Protein AF-A0A949RPP3-F1 (afdb_monomer_lite)

pLDDT: mean 82.87, std 13.13, range [39.03, 94.81]

Secondary structure (DSSP, 8-state):
-----EEEEETTEEEEEESSHHHHHHTTGGG-SHHHHHHHHHHHHHHHHHTT-EEEEEETTEEEEEESSSS-B-HHHHHHHHTT-

Foldseek 3Di:
DPFDWDWDDDDQEIETEHQDLVVVLVVQVVQPALVSSLVVQVVQQVVSLVVSHKYFYHYPNHTAWIGNPPDTDGPSSVVSVVVRD

Structure (mmCIF, N/CA/C/O backbone):
data_AF-A0A949RPP3-F1
#
_entry.id   AF-A0A949RPP3-F1
#
loop_
_atom_site.group_PDB
_atom_site.id
_atom_site.type_symbol
_atom_site.label_atom_id
_atom_site.label_alt_id
_atom_site.label_comp_id
_atom_site.label_asym_id
_atom_site.label_entity_id
_atom_site.label_seq_id
_atom_site.pdbx_PDB_ins_code
_atom_site.Cartn_x
_atom_site.Cartn_y
_atom_site.Cartn_z
_atom_site.occupancy
_atom_site.B_iso_or_equiv
_atom_site.auth_seq_id
_atom_site.auth_comp_id
_atom_site.auth_asym_id
_atom_site.auth_atom_id
_atom_site.pdbx_PDB_model_num
ATOM 1 N N . MET A 1 1 ? -6.486 12.584 21.125 1.00 44.88 1 MET A N 1
ATOM 2 C CA . MET A 1 1 ? -6.796 11.208 20.685 1.00 44.88 1 MET A CA 1
ATOM 3 C C . MET A 1 1 ? -5.618 10.783 19.831 1.00 44.88 1 MET A C 1
ATOM 5 O O . MET A 1 1 ? -5.297 11.514 18.908 1.00 44.88 1 MET A O 1
ATOM 9 N N . THR A 1 2 ? -4.878 9.744 20.206 1.00 47.00 2 THR A N 1
ATOM 10 C CA . THR A 1 2 ? -3.743 9.254 19.411 1.00 47.00 2 THR A CA 1
ATOM 11 C C . THR A 1 2 ? -4.296 8.543 18.185 1.00 47.00 2 THR A C 1
ATOM 13 O O . THR A 1 2 ? -4.821 7.437 18.294 1.00 47.00 2 THR A O 1
ATOM 16 N N . GLU A 1 3 ? -4.253 9.210 17.036 1.00 67.94 3 GLU A N 1
ATOM 17 C CA . GLU A 1 3 ? -4.587 8.594 15.757 1.00 67.94 3 GLU A CA 1
ATOM 18 C C . GLU A 1 3 ? -3.487 7.562 15.459 1.00 67.94 3 GLU A C 1
ATOM 20 O O . GLU A 1 3 ? -2.310 7.904 15.388 1.00 67.94 3 GLU A O 1
ATOM 25 N N . THR A 1 4 ? -3.846 6.279 15.434 1.00 84.94 4 THR A N 1
ATOM 26 C CA . THR A 1 4 ? -2.897 5.159 15.336 1.00 84.94 4 THR A CA 1
ATOM 27 C C . THR A 1 4 ? -3.070 4.451 14.003 1.00 84.94 4 THR A C 1
ATOM 29 O O . THR A 1 4 ? -4.180 4.370 13.481 1.00 84.94 4 THR A O 1
ATOM 32 N N . VAL A 1 5 ? -1.969 3.938 13.447 1.00 90.06 5 VAL A N 1
ATOM 33 C CA . VAL A 1 5 ? -2.025 3.061 12.273 1.00 90.06 5 VAL A CA 1
ATOM 34 C C . VAL A 1 5 ? -2.748 1.778 12.667 1.00 90.06 5 VAL A C 1
ATOM 36 O O . VAL A 1 5 ? -2.374 1.135 13.650 1.00 90.06 5 VAL A O 1
ATOM 39 N N . THR A 1 6 ? -3.765 1.397 11.899 1.00 93.88 6 THR A N 1
ATOM 40 C CA . THR A 1 6 ? -4.489 0.141 12.116 1.00 93.88 6 THR A CA 1
ATOM 41 C C . THR A 1 6 ? -4.170 -0.849 11.008 1.00 93.88 6 THR A C 1
ATOM 43 O O . THR A 1 6 ? -4.015 -0.477 9.846 1.00 93.88 6 THR A O 1
ATOM 46 N N . VAL A 1 7 ? -4.040 -2.119 11.385 1.00 94.38 7 VAL A N 1
ATOM 47 C CA . VAL A 1 7 ? -3.823 -3.226 10.454 1.00 94.38 7 VAL A CA 1
ATOM 48 C C . VAL A 1 7 ? -4.929 -4.237 10.686 1.00 94.38 7 VAL A C 1
ATOM 50 O O . VAL A 1 7 ? -5.119 -4.702 11.811 1.00 94.38 7 VAL A O 1
ATOM 53 N N . SER A 1 8 ? -5.650 -4.580 9.630 1.00 93.94 8 SER A N 1
ATOM 54 C CA . SER A 1 8 ? -6.655 -5.635 9.651 1.00 93.94 8 SER A CA 1
ATOM 55 C C . SER A 1 8 ? -6.464 -6.577 8.470 1.00 93.94 8 SER A C 1
ATOM 57 O O . SER A 1 8 ? -5.865 -6.226 7.453 1.00 93.94 8 SER A O 1
ATOM 59 N N . GLY A 1 9 ? -6.936 -7.809 8.629 1.00 92.44 9 GLY A N 1
ATOM 60 C CA . GLY A 1 9 ? -6.900 -8.819 7.583 1.00 92.44 9 GLY A CA 1
ATOM 61 C C . GLY A 1 9 ? -8.205 -9.598 7.561 1.00 92.44 9 GLY A C 1
ATOM 62 O O . GLY A 1 9 ? -8.649 -10.073 8.604 1.00 92.44 9 GLY A O 1
ATOM 63 N N . GLU A 1 10 ? -8.802 -9.734 6.381 1.00 88.88 10 GLU A N 1
ATOM 64 C CA . GLU A 1 10 ? -9.993 -10.549 6.154 1.00 88.88 10 GLU A CA 1
ATOM 65 C C . GLU A 1 10 ? -9.815 -11.379 4.879 1.00 88.88 10 GLU A C 1
ATOM 67 O O . GLU A 1 10 ? -9.675 -10.859 3.770 1.00 88.88 10 GLU A O 1
ATOM 72 N N . GLY A 1 11 ? -9.776 -12.704 5.038 1.00 90.88 11 GLY A N 1
ATOM 73 C CA . GLY A 1 11 ? -9.533 -13.632 3.937 1.00 90.88 11 GLY A CA 1
ATOM 74 C C . GLY A 1 11 ? -8.212 -13.346 3.218 1.00 90.88 11 GLY A C 1
ATOM 75 O O . GLY A 1 11 ? -7.135 -13.581 3.760 1.00 90.88 11 GLY A O 1
ATOM 76 N N . LYS A 1 12 ? -8.311 -12.864 1.977 1.00 92.56 12 LYS A N 1
ATOM 77 C CA . LYS A 1 12 ? -7.173 -12.549 1.098 1.00 92.56 12 LYS A CA 1
ATOM 78 C C . LYS A 1 12 ? -6.779 -11.069 1.119 1.00 92.56 12 LYS A C 1
ATOM 80 O O . LYS A 1 12 ? -5.859 -10.681 0.406 1.00 92.56 12 LYS A O 1
ATOM 85 N N . GLN A 1 13 ? -7.480 -10.243 1.890 1.00 93.50 13 GLN A N 1
ATOM 86 C CA . GLN A 1 13 ? -7.290 -8.800 1.915 1.00 93.50 13 GLN A CA 1
ATOM 87 C C . GLN A 1 13 ? -6.608 -8.373 3.210 1.00 93.50 13 GLN A C 1
ATOM 89 O O . GLN A 1 13 ? -7.062 -8.697 4.304 1.00 93.50 13 GLN A O 1
ATOM 94 N N . ILE A 1 14 ? -5.527 -7.617 3.069 1.00 94.38 14 ILE A N 1
ATOM 95 C CA . ILE A 1 14 ? -4.822 -6.927 4.142 1.00 94.38 14 ILE A CA 1
ATOM 96 C C . ILE A 1 14 ? -5.132 -5.443 3.976 1.00 94.38 14 ILE A C 1
ATOM 98 O O . ILE A 1 14 ? -4.945 -4.894 2.892 1.00 94.38 14 ILE A O 1
ATOM 102 N N . VAL A 1 15 ? -5.590 -4.784 5.034 1.00 94.75 15 VAL A N 1
ATOM 103 C CA . VAL A 1 15 ? -5.849 -3.343 5.045 1.00 94.75 15 VAL A CA 1
ATOM 104 C C . VAL A 1 15 ? -4.924 -2.689 6.057 1.00 94.75 15 VAL A C 1
ATOM 106 O O . VAL A 1 15 ? -4.882 -3.091 7.220 1.00 94.75 15 VAL A O 1
ATOM 109 N N . ILE A 1 16 ? -4.195 -1.667 5.618 1.00 94.62 16 ILE A N 1
ATOM 110 C CA . ILE A 1 16 ? -3.417 -0.798 6.501 1.00 94.62 16 ILE A CA 1
ATOM 111 C C . ILE A 1 16 ? -4.003 0.604 6.404 1.00 94.62 16 ILE A C 1
ATOM 113 O O . ILE A 1 16 ? -3.909 1.239 5.353 1.00 94.62 16 ILE A O 1
ATOM 117 N N . ASP A 1 17 ? -4.611 1.085 7.485 1.00 94.81 17 ASP A N 1
ATOM 118 C CA . ASP A 1 17 ? -5.203 2.420 7.548 1.00 94.81 17 ASP A CA 1
ATOM 119 C C . ASP A 1 17 ? -4.316 3.367 8.350 1.00 94.81 17 ASP A C 1
ATOM 121 O O . ASP A 1 17 ? -3.999 3.121 9.518 1.00 94.81 17 ASP A O 1
ATOM 125 N N . PHE A 1 18 ? -3.908 4.447 7.695 1.00 93.69 18 PHE A N 1
ATOM 126 C CA . PHE A 1 18 ? -3.038 5.471 8.242 1.00 93.69 18 PHE A CA 1
ATOM 127 C C . PHE A 1 18 ? -3.845 6.680 8.714 1.00 93.69 18 PHE A C 1
ATOM 129 O O . PHE A 1 18 ? -4.816 7.083 8.071 1.00 93.69 18 PHE A O 1
ATOM 136 N N . PRO A 1 19 ? -3.399 7.360 9.777 1.00 92.56 19 PRO A N 1
ATOM 137 C CA . PRO A 1 19 ? -4.045 8.586 10.234 1.00 92.56 19 PRO A CA 1
ATOM 138 C C . PRO A 1 19 ? -3.784 9.773 9.291 1.00 92.56 19 PRO A C 1
ATOM 140 O O . PRO A 1 19 ? -4.552 10.733 9.269 1.00 92.56 19 PRO A O 1
ATOM 143 N N . SER A 1 20 ? -2.727 9.714 8.469 1.00 90.62 20 SER A N 1
ATOM 144 C CA . SER A 1 20 ? -2.395 10.756 7.495 1.00 90.62 20 SER A CA 1
ATOM 145 C C . SER A 1 20 ? -1.688 10.211 6.250 1.00 90.62 20 SER A C 1
ATOM 147 O O . SER A 1 20 ? -1.035 9.166 6.273 1.00 90.62 20 SER A O 1
ATOM 149 N N . LEU A 1 21 ? -1.747 10.976 5.153 1.00 85.94 21 LEU A N 1
ATOM 150 C CA . LEU A 1 21 ? -1.014 10.653 3.925 1.00 85.94 21 LEU A CA 1
ATOM 151 C C . LEU A 1 21 ? 0.509 10.675 4.139 1.00 85.94 21 LEU A C 1
ATOM 153 O O . LEU A 1 21 ? 1.225 9.878 3.541 1.00 85.94 21 LEU A O 1
ATOM 157 N N . GLY A 1 22 ? 1.013 11.560 5.005 1.00 85.56 22 GLY A N 1
ATOM 158 C CA . GLY A 1 22 ? 2.440 11.639 5.325 1.00 85.56 22 GLY A CA 1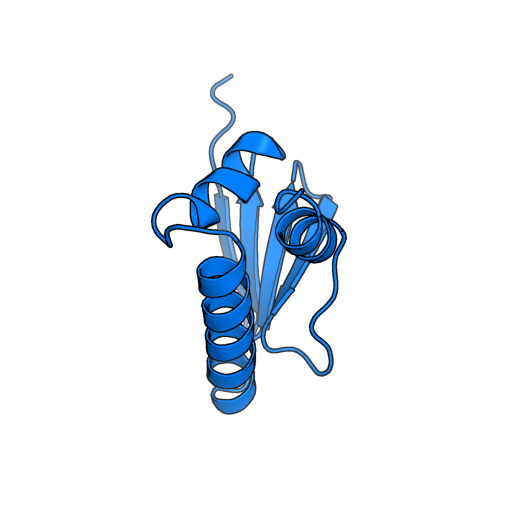
ATOM 159 C C . GLY A 1 22 ? 2.968 10.363 5.984 1.00 85.56 22 GLY A C 1
ATOM 160 O O . GLY A 1 22 ? 4.079 9.925 5.674 1.00 85.56 22 GLY A O 1
ATOM 161 N N . GLU A 1 23 ? 2.160 9.735 6.839 1.00 87.69 23 GLU A N 1
ATOM 162 C CA . GLU A 1 23 ? 2.483 8.442 7.445 1.00 87.69 23 GLU A CA 1
ATOM 163 C C . GLU A 1 23 ? 2.391 7.297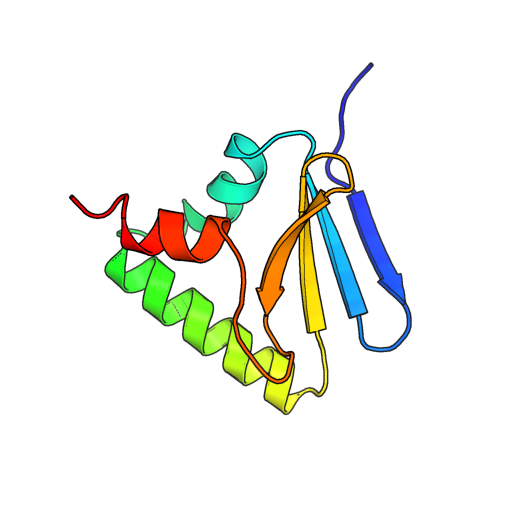 6.440 1.00 87.69 23 GLU A C 1
ATOM 165 O O . GLU A 1 23 ? 3.321 6.495 6.365 1.00 87.69 23 GLU A O 1
ATOM 170 N N . ALA A 1 24 ? 1.366 7.274 5.584 1.00 87.06 24 ALA A N 1
ATOM 171 C CA . ALA A 1 24 ? 1.286 6.300 4.494 1.00 87.06 24 ALA A CA 1
ATOM 172 C C . ALA A 1 24 ? 2.509 6.384 3.555 1.00 87.06 24 ALA A C 1
ATOM 174 O O . ALA A 1 24 ? 3.079 5.368 3.159 1.00 87.06 24 ALA A O 1
ATOM 175 N N . LEU A 1 25 ? 2.978 7.598 3.241 1.00 83.31 25 LEU A N 1
ATOM 176 C CA . LEU A 1 25 ? 4.190 7.820 2.444 1.00 83.31 25 LEU A CA 1
ATOM 177 C C . LEU A 1 25 ? 5.473 7.427 3.193 1.00 83.31 25 LEU A C 1
ATOM 179 O O . LEU A 1 25 ? 6.485 7.114 2.563 1.00 83.31 25 LEU A O 1
ATOM 183 N N . SER A 1 26 ? 5.448 7.423 4.529 1.00 85.88 26 SER A N 1
ATOM 184 C CA . SER A 1 26 ? 6.605 7.061 5.348 1.00 85.88 26 SER A CA 1
ATOM 185 C C . SER A 1 26 ? 7.014 5.595 5.197 1.00 85.88 26 SER A C 1
ATOM 187 O O . SER A 1 26 ? 8.210 5.317 5.268 1.00 85.88 26 SER A O 1
ATOM 189 N N . LEU A 1 27 ? 6.073 4.700 4.859 1.00 84.25 27 LEU A N 1
ATOM 190 C CA . LEU A 1 27 ? 6.356 3.305 4.492 1.00 84.25 27 LEU A CA 1
ATOM 191 C C . LEU A 1 27 ? 7.395 3.183 3.374 1.00 84.25 27 LEU A C 1
ATOM 193 O O . LEU A 1 27 ? 8.148 2.213 3.315 1.00 84.25 27 LEU A O 1
ATOM 197 N N . TRP A 1 28 ? 7.432 4.171 2.480 1.00 83.31 28 TRP A N 1
ATOM 198 C CA . TRP A 1 28 ? 8.282 4.146 1.299 1.00 83.31 28 TRP A CA 1
ATOM 199 C C . TRP A 1 28 ? 9.662 4.776 1.540 1.00 83.31 28 TRP A C 1
ATOM 201 O O . TRP A 1 28 ? 10.587 4.554 0.760 1.00 83.31 28 TRP A O 1
ATOM 211 N N . LYS A 1 29 ? 9.831 5.542 2.629 1.00 81.62 29 LYS A N 1
ATOM 212 C CA . LYS A 1 29 ? 11.085 6.245 2.961 1.00 81.62 29 LYS A CA 1
ATOM 213 C C . LYS A 1 29 ? 12.309 5.324 3.088 1.00 81.62 29 LYS A C 1
ATOM 215 O O . LYS A 1 29 ? 13.357 5.729 2.586 1.00 81.62 29 LYS A O 1
ATOM 220 N N . PRO A 1 30 ? 12.226 4.121 3.695 1.00 83.81 30 PRO A N 1
ATOM 221 C CA . PRO A 1 30 ? 13.389 3.241 3.850 1.00 83.81 30 PRO A CA 1
ATOM 222 C C . PRO A 1 30 ? 13.981 2.752 2.524 1.00 83.81 30 PRO A C 1
ATOM 224 O O . PRO A 1 30 ? 15.129 2.322 2.473 1.00 83.81 30 PRO A O 1
ATOM 227 N N . TRP A 1 31 ? 13.215 2.830 1.438 1.00 79.75 31 TRP A N 1
ATOM 228 C CA . TRP A 1 31 ? 13.550 2.208 0.162 1.00 79.75 31 TRP A CA 1
ATOM 229 C C . TRP A 1 31 ? 14.360 3.104 -0.784 1.00 79.75 31 TRP A C 1
ATOM 231 O O . TRP A 1 31 ? 14.453 2.820 -1.973 1.00 79.75 31 TRP A O 1
ATOM 241 N N . GLY A 1 32 ? 14.988 4.162 -0.267 1.00 79.75 32 GLY A N 1
ATOM 242 C CA . GLY A 1 32 ? 15.903 5.011 -1.032 1.00 79.75 32 GLY A CA 1
ATOM 243 C C . GLY A 1 32 ? 15.186 6.010 -1.939 1.00 79.75 32 GLY A C 1
ATOM 244 O O . GLY A 1 32 ? 14.231 6.661 -1.506 1.00 79.75 32 GLY A O 1
ATOM 245 N N . ASP A 1 33 ? 15.682 6.176 -3.166 1.00 82.38 33 ASP A N 1
ATOM 246 C CA . ASP A 1 33 ? 15.132 7.099 -4.164 1.00 82.38 33 ASP A CA 1
ATOM 247 C C . ASP A 1 33 ? 13.803 6.607 -4.766 1.00 82.38 33 ASP A C 1
ATOM 249 O O . ASP A 1 33 ? 13.341 5.492 -4.517 1.00 82.38 33 ASP A O 1
ATOM 253 N N . GLY A 1 34 ? 13.137 7.455 -5.552 1.00 76.44 34 GLY A N 1
ATOM 254 C CA . GLY A 1 34 ? 11.833 7.093 -6.104 1.00 76.44 34 GLY A CA 1
ATOM 255 C C . GLY A 1 34 ? 11.876 6.005 -7.185 1.00 76.44 34 GLY A C 1
ATOM 256 O O . GLY A 1 34 ? 10.870 5.318 -7.368 1.00 76.44 34 GLY A O 1
ATOM 257 N N . LYS A 1 35 ? 13.016 5.783 -7.860 1.00 81.06 35 LYS A N 1
ATOM 258 C CA . LYS A 1 35 ? 13.149 4.681 -8.823 1.00 81.06 35 LYS A CA 1
ATOM 259 C C . LYS A 1 35 ? 13.101 3.357 -8.068 1.00 81.06 35 LYS A C 1
ATOM 261 O O . LYS A 1 35 ? 12.266 2.510 -8.371 1.00 81.06 35 LYS A O 1
ATOM 266 N N . ARG A 1 36 ? 13.904 3.241 -7.010 1.00 83.62 36 ARG A N 1
ATOM 267 C CA . ARG A 1 36 ? 13.929 2.062 -6.144 1.00 83.62 36 ARG A CA 1
ATOM 268 C C . ARG A 1 36 ? 12.595 1.838 -5.432 1.00 83.62 36 ARG A C 1
ATOM 270 O O . ARG A 1 36 ? 12.138 0.705 -5.342 1.00 83.62 36 ARG A O 1
ATOM 277 N N . ARG A 1 37 ? 11.912 2.901 -4.991 1.00 84.19 37 ARG A N 1
ATOM 278 C CA . ARG A 1 37 ? 10.544 2.791 -4.440 1.00 84.19 37 ARG A CA 1
ATOM 279 C C . ARG A 1 37 ? 9.552 2.218 -5.452 1.00 84.19 37 ARG A C 1
ATOM 281 O O . ARG A 1 37 ? 8.718 1.405 -5.073 1.00 84.19 37 ARG A O 1
ATOM 288 N N . THR A 1 38 ? 9.651 2.623 -6.718 1.00 82.56 38 THR A N 1
ATOM 289 C CA . THR A 1 38 ? 8.778 2.125 -7.793 1.00 82.56 38 THR A CA 1
ATOM 290 C C . THR A 1 38 ? 9.047 0.650 -8.084 1.00 82.56 38 THR A C 1
ATOM 292 O O . THR A 1 38 ? 8.106 -0.135 -8.154 1.00 82.56 38 THR A O 1
ATOM 295 N N . GLU A 1 39 ? 10.319 0.255 -8.183 1.00 86.50 39 GLU A N 1
ATOM 296 C CA . GLU A 1 39 ? 10.722 -1.147 -8.370 1.00 86.50 39 GLU A CA 1
ATOM 297 C C . GLU A 1 39 ? 10.215 -2.037 -7.227 1.00 86.50 39 GLU A C 1
ATOM 299 O O . GLU A 1 39 ? 9.694 -3.124 -7.463 1.00 86.50 39 GLU A O 1
ATOM 304 N N . ILE A 1 40 ? 10.298 -1.556 -5.985 1.00 87.25 40 ILE A N 1
ATOM 305 C CA . ILE A 1 40 ? 9.824 -2.304 -4.816 1.00 87.25 40 ILE A CA 1
ATOM 306 C C . ILE A 1 40 ? 8.302 -2.372 -4.760 1.00 87.25 40 ILE A C 1
ATOM 308 O O . ILE A 1 40 ? 7.763 -3.423 -4.425 1.00 87.25 40 ILE A O 1
ATOM 312 N N . ALA A 1 41 ? 7.596 -1.296 -5.113 1.00 86.56 41 ALA A N 1
ATOM 313 C CA . ALA A 1 41 ? 6.140 -1.326 -5.212 1.00 86.56 41 ALA A CA 1
ATOM 314 C C . ALA A 1 41 ? 5.668 -2.345 -6.265 1.00 86.56 41 ALA A C 1
ATOM 316 O O . ALA A 1 41 ? 4.737 -3.102 -5.994 1.00 86.56 41 ALA A O 1
ATOM 317 N N . ALA A 1 42 ? 6.344 -2.411 -7.418 1.00 87.75 42 ALA A N 1
ATOM 318 C CA . ALA A 1 42 ? 6.065 -3.397 -8.461 1.00 87.75 42 ALA A CA 1
ATOM 319 C C . ALA A 1 42 ? 6.349 -4.831 -7.983 1.00 87.75 42 ALA A C 1
ATOM 321 O O . ALA A 1 42 ? 5.471 -5.687 -8.065 1.00 87.75 42 ALA A O 1
ATOM 322 N N . ALA A 1 43 ? 7.521 -5.077 -7.388 1.00 90.50 43 ALA A N 1
ATOM 323 C CA . ALA A 1 43 ? 7.872 -6.392 -6.851 1.00 90.50 43 ALA A CA 1
ATOM 324 C C . ALA A 1 43 ? 6.899 -6.850 -5.749 1.00 90.50 43 ALA A C 1
ATOM 326 O O . ALA A 1 43 ? 6.511 -8.018 -5.693 1.00 90.50 43 ALA A O 1
ATOM 327 N N . LEU A 1 44 ? 6.470 -5.929 -4.879 1.00 89.75 44 LEU A N 1
ATOM 328 C CA . LEU A 1 44 ? 5.485 -6.204 -3.837 1.00 89.75 44 LEU A CA 1
ATOM 329 C C . LEU A 1 44 ? 4.112 -6.527 -4.436 1.00 89.75 44 LEU A C 1
ATOM 331 O O . LEU A 1 44 ? 3.470 -7.474 -3.990 1.00 89.75 44 LEU A O 1
ATOM 335 N N . HIS A 1 45 ? 3.678 -5.778 -5.453 1.00 91.81 45 HIS A N 1
ATOM 336 C CA . HIS A 1 45 ? 2.443 -6.060 -6.181 1.00 91.81 45 HIS A CA 1
ATOM 337 C C . HIS A 1 45 ? 2.461 -7.468 -6.790 1.00 91.81 45 HIS A C 1
ATOM 339 O O . HIS A 1 45 ? 1.551 -8.246 -6.517 1.00 91.81 45 HIS A O 1
ATOM 345 N N . GLU A 1 46 ? 3.507 -7.820 -7.541 1.00 92.19 46 GLU A N 1
ATOM 346 C CA . GLU A 1 46 ? 3.636 -9.140 -8.172 1.00 92.19 46 GLU A CA 1
ATOM 347 C C . GLU A 1 46 ? 3.666 -10.272 -7.140 1.00 92.19 46 GLU A C 1
ATOM 349 O O . GLU A 1 46 ? 2.989 -11.287 -7.301 1.00 92.19 46 GLU A O 1
ATOM 354 N N . THR A 1 47 ? 4.406 -10.086 -6.043 1.00 93.06 47 THR A N 1
ATOM 355 C CA . THR A 1 47 ? 4.517 -11.091 -4.975 1.00 93.06 47 THR A CA 1
ATOM 356 C C . THR A 1 47 ? 3.172 -11.333 -4.291 1.00 93.06 47 THR A C 1
ATOM 358 O O . THR A 1 47 ? 2.790 -12.481 -4.059 1.00 93.06 47 THR A O 1
ATOM 361 N N . LEU A 1 48 ? 2.433 -10.263 -3.982 1.00 93.19 48 LEU A N 1
ATOM 362 C CA . LEU A 1 48 ? 1.101 -10.366 -3.387 1.00 93.19 48 LEU A CA 1
ATOM 363 C C . LEU A 1 48 ? 0.115 -11.031 -4.355 1.00 93.19 48 LEU A C 1
ATOM 365 O O . LEU A 1 48 ? -0.595 -11.949 -3.949 1.00 93.19 48 LEU A O 1
ATOM 369 N N . ALA A 1 49 ? 0.140 -10.648 -5.634 1.00 91.69 49 ALA A N 1
ATOM 370 C CA . ALA A 1 49 ? -0.713 -11.240 -6.662 1.00 91.69 49 ALA A CA 1
ATOM 371 C C . ALA A 1 49 ? -0.443 -12.743 -6.832 1.00 91.69 49 ALA A C 1
ATOM 373 O O . ALA A 1 49 ? -1.379 -13.542 -6.847 1.00 91.69 49 ALA A O 1
ATOM 374 N N . ALA A 1 50 ? 0.829 -13.152 -6.867 1.00 92.94 50 ALA A N 1
ATOM 375 C CA . ALA A 1 50 ? 1.222 -14.559 -6.940 1.00 92.94 50 ALA A CA 1
ATOM 376 C C . ALA A 1 50 ? 0.761 -15.370 -5.714 1.00 92.94 50 ALA A C 1
ATOM 378 O O . ALA A 1 50 ? 0.428 -16.548 -5.836 1.00 92.94 50 ALA A O 1
ATOM 379 N N . ALA A 1 51 ? 0.698 -14.736 -4.540 1.00 92.62 51 ALA A N 1
ATOM 380 C CA . ALA A 1 51 ? 0.157 -15.333 -3.321 1.00 92.62 51 ALA A CA 1
ATOM 381 C C . ALA A 1 51 ? -1.385 -15.297 -3.252 1.00 92.62 51 ALA A C 1
ATOM 383 O O . ALA A 1 51 ? -1.972 -15.830 -2.309 1.00 92.62 51 ALA A O 1
ATOM 384 N N . GLY A 1 52 ? -2.057 -14.668 -4.223 1.00 92.00 52 GLY A N 1
ATOM 385 C CA . GLY A 1 52 ? -3.498 -14.430 -4.194 1.00 92.00 52 GLY A CA 1
ATOM 386 C C . GLY A 1 52 ? -3.925 -13.510 -3.049 1.00 92.00 52 GLY A C 1
ATOM 387 O O . GLY A 1 52 ? -5.029 -13.674 -2.531 1.00 92.00 52 GLY A O 1
ATOM 388 N N . LEU A 1 53 ? -3.045 -12.598 -2.631 1.00 93.25 53 LEU A N 1
ATOM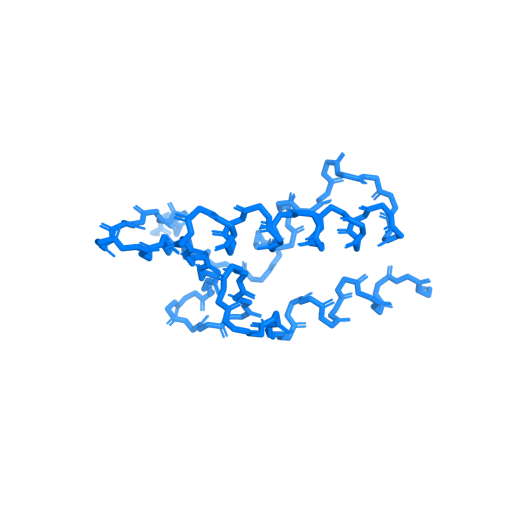 389 C CA . LEU A 1 53 ? -3.264 -11.614 -1.576 1.00 93.25 53 LEU A CA 1
ATOM 390 C C . LEU A 1 53 ? -3.436 -10.218 -2.174 1.00 93.25 53 LEU A C 1
ATOM 392 O O . LEU A 1 53 ? -2.812 -9.873 -3.172 1.00 93.25 53 LEU A O 1
ATOM 396 N N . CYS A 1 54 ? -4.229 -9.388 -1.509 1.00 93.31 54 CYS A N 1
ATOM 397 C CA . CYS A 1 54 ? -4.409 -7.983 -1.837 1.00 93.31 54 CYS A CA 1
ATOM 398 C C . CYS A 1 54 ? -4.052 -7.126 -0.622 1.00 93.31 54 CYS A C 1
ATOM 400 O O . CYS A 1 54 ? -4.518 -7.393 0.484 1.00 93.31 54 CYS A O 1
ATOM 402 N N . LEU A 1 55 ? -3.237 -6.095 -0.822 1.00 92.88 55 LEU A N 1
ATOM 403 C CA . LEU A 1 55 ? -2.929 -5.082 0.179 1.00 92.88 55 LEU A CA 1
ATOM 404 C C . LEU A 1 55 ? -3.600 -3.768 -0.214 1.00 92.88 55 LEU A C 1
ATOM 406 O O . LEU A 1 55 ? -3.266 -3.180 -1.241 1.00 92.88 55 LEU A O 1
ATOM 410 N N . GLU A 1 56 ? -4.495 -3.282 0.635 1.00 93.00 56 GLU A N 1
ATOM 411 C CA . GLU A 1 56 ? -5.125 -1.975 0.521 1.00 93.00 56 GLU A CA 1
ATOM 412 C C . GLU A 1 56 ? -4.521 -1.015 1.550 1.00 93.00 56 GLU A C 1
ATOM 414 O O . GLU A 1 56 ? -4.534 -1.267 2.755 1.00 93.00 56 GLU A O 1
ATOM 419 N N . LEU A 1 57 ? -4.005 0.116 1.079 1.00 92.00 57 LEU A N 1
ATOM 420 C CA . LEU A 1 57 ? -3.574 1.213 1.936 1.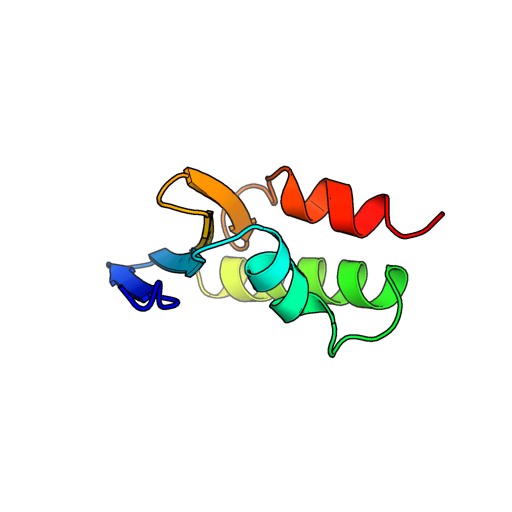00 92.00 57 LEU A CA 1
ATOM 421 C C . LEU A 1 57 ? -4.696 2.246 2.003 1.00 92.00 57 LEU A C 1
ATOM 423 O O . LEU A 1 57 ? -5.163 2.721 0.963 1.00 92.00 57 LEU A O 1
ATOM 427 N N . ARG A 1 58 ? -5.093 2.624 3.218 1.00 93.25 58 ARG A N 1
ATOM 428 C CA . ARG A 1 58 ? -6.098 3.652 3.496 1.00 93.25 58 ARG A CA 1
ATOM 429 C C . ARG A 1 58 ? -5.493 4.833 4.243 1.00 93.25 58 ARG A C 1
ATOM 431 O O . ARG A 1 58 ? -4.467 4.709 4.905 1.00 93.25 58 ARG A O 1
ATOM 438 N N . VAL A 1 59 ? -6.127 5.989 4.108 1.00 92.50 59 VAL A N 1
ATOM 439 C CA . VAL A 1 59 ? -5.906 7.148 4.970 1.00 92.50 59 VAL A CA 1
ATOM 440 C C . VAL A 1 59 ? -7.254 7.578 5.520 1.00 92.50 59 VAL A C 1
ATOM 442 O O . VAL A 1 59 ? -8.127 7.977 4.744 1.00 92.50 59 VAL A O 1
ATOM 445 N N . GLN A 1 60 ? -7.421 7.505 6.839 1.00 92.75 60 GLN A N 1
ATOM 446 C CA . GLN A 1 60 ? -8.676 7.821 7.528 1.00 92.75 60 GLN A CA 1
ATOM 447 C C . GLN A 1 60 ? -9.873 7.094 6.888 1.00 92.75 60 GLN A C 1
ATOM 449 O O . GLN A 1 60 ? -10.890 7.702 6.541 1.00 92.75 60 GLN A O 1
ATOM 454 N N . GLY A 1 61 ? -9.713 5.794 6.636 1.00 91.69 61 GLY A N 1
ATOM 455 C CA . GLY A 1 61 ? -10.726 4.936 6.026 1.00 91.69 61 GLY A CA 1
ATOM 456 C C . GLY A 1 61 ? -10.885 5.077 4.509 1.00 91.69 61 GLY A C 1
ATOM 457 O O . GLY A 1 61 ? -11.661 4.328 3.917 1.00 91.69 61 GLY A O 1
ATOM 458 N N . LYS A 1 62 ? -10.163 5.993 3.847 1.00 90.75 62 LYS A N 1
ATOM 459 C CA . LYS A 1 62 ? -10.250 6.193 2.391 1.00 90.75 62 LYS A CA 1
ATOM 460 C C . LYS A 1 62 ? -9.133 5.447 1.658 1.00 90.75 62 LYS A C 1
ATOM 462 O O . LYS A 1 62 ? -7.973 5.686 1.985 1.00 90.75 62 LYS A O 1
ATOM 467 N N . PRO A 1 63 ? -9.427 4.616 0.644 1.00 89.88 63 PRO A N 1
ATOM 468 C CA . PRO A 1 63 ? -8.400 3.913 -0.124 1.00 89.88 63 PRO A CA 1
ATOM 469 C C . PRO A 1 63 ? -7.490 4.887 -0.878 1.00 89.88 63 PRO A C 1
ATOM 471 O O . PRO A 1 63 ? -7.962 5.795 -1.565 1.00 89.88 63 PRO A O 1
ATOM 474 N N . VAL A 1 64 ? -6.176 4.681 -0.778 1.00 88.62 64 VAL A N 1
ATOM 475 C CA . VAL A 1 64 ? -5.156 5.496 -1.462 1.00 88.62 64 VAL A CA 1
ATOM 476 C C . VAL A 1 64 ? -4.194 4.681 -2.326 1.00 88.62 64 VAL A C 1
ATOM 478 O O . VAL A 1 64 ? -3.589 5.254 -3.239 1.00 88.62 64 VAL A O 1
ATOM 481 N N . ALA A 1 65 ? -4.056 3.376 -2.071 1.00 88.56 65 ALA A N 1
ATOM 482 C CA . ALA A 1 65 ? -3.320 2.443 -2.920 1.00 88.56 65 ALA A CA 1
ATOM 483 C C . ALA A 1 65 ? -3.813 1.002 -2.756 1.00 88.56 65 ALA A C 1
ATOM 485 O O . ALA A 1 65 ? -4.275 0.623 -1.684 1.00 88.56 65 ALA A O 1
ATOM 486 N N . MET A 1 66 ? -3.655 0.207 -3.811 1.00 90.00 66 MET A N 1
ATOM 487 C CA . MET A 1 66 ? -3.938 -1.222 -3.830 1.00 90.00 66 MET A CA 1
ATOM 488 C C . MET A 1 66 ? -2.810 -1.977 -4.549 1.00 90.00 66 MET A C 1
ATOM 490 O O . MET A 1 66 ? -2.380 -1.578 -5.635 1.00 90.00 66 MET A O 1
ATOM 494 N N . LEU A 1 67 ? -2.329 -3.061 -3.937 1.00 90.75 67 LEU A N 1
ATOM 495 C CA . LEU A 1 67 ? -1.269 -3.944 -4.439 1.00 90.75 67 LEU A CA 1
ATOM 496 C C . LEU A 1 67 ? -1.751 -5.402 -4.398 1.00 90.75 67 LEU A C 1
ATOM 498 O O . LEU A 1 67 ? -2.525 -5.759 -3.518 1.00 90.75 67 LEU A O 1
ATOM 502 N N . GLY A 1 68 ? -1.296 -6.251 -5.322 1.00 86.94 68 GLY A N 1
ATOM 503 C CA . GLY A 1 68 ? -1.654 -7.675 -5.362 1.00 86.94 68 GLY A CA 1
ATOM 504 C C . GLY A 1 68 ? -3.023 -8.032 -5.960 1.00 86.94 68 GLY A C 1
ATOM 505 O O . GLY A 1 68 ? -3.290 -9.205 -6.197 1.00 86.94 68 GLY A O 1
ATOM 506 N N . GLY A 1 69 ? -3.888 -7.047 -6.234 1.00 80.25 69 GLY A N 1
ATOM 507 C CA . GLY A 1 69 ? -5.100 -7.237 -7.046 1.00 80.25 69 GLY A CA 1
ATOM 508 C C . GLY A 1 69 ? -4.803 -7.313 -8.551 1.00 80.25 69 GLY A C 1
ATOM 509 O O . GLY A 1 69 ? -3.647 -7.255 -8.953 1.00 80.25 69 GLY A O 1
ATOM 510 N N . GLU A 1 70 ? -5.843 -7.390 -9.390 1.00 72.81 70 GLU A N 1
ATOM 511 C CA . GLU A 1 70 ? -5.694 -7.452 -10.860 1.00 72.81 70 GLU A CA 1
ATOM 512 C C . GLU A 1 70 ? -4.924 -6.256 -11.443 1.00 72.81 70 GLU A C 1
ATOM 514 O O . GLU A 1 70 ? -4.180 -6.410 -12.407 1.00 72.81 70 GLU A O 1
ATOM 519 N N . GLU A 1 71 ? -5.057 -5.077 -10.828 1.00 69.38 71 GLU A N 1
ATOM 520 C CA . GLU A 1 71 ? -4.288 -3.889 -11.185 1.00 69.38 71 GLU A CA 1
ATOM 521 C C . GLU A 1 71 ? -3.702 -3.195 -9.957 1.00 69.38 71 GLU A C 1
ATOM 523 O O . GLU A 1 71 ? -4.350 -3.000 -8.922 1.00 69.38 71 GLU A O 1
ATOM 528 N N . MET A 1 72 ? -2.460 -2.741 -10.114 1.00 75.44 72 MET A N 1
ATOM 529 C CA . MET A 1 72 ? -1.851 -1.783 -9.208 1.00 75.44 72 MET A CA 1
ATOM 530 C C . MET A 1 72 ? -2.520 -0.413 -9.397 1.00 75.44 72 MET A C 1
ATOM 532 O O . MET A 1 72 ? -2.375 0.220 -10.442 1.00 75.44 72 MET A O 1
ATOM 536 N N . SER A 1 73 ? -3.238 0.074 -8.383 1.00 71.44 73 SER A N 1
ATOM 537 C CA . SER A 1 73 ? -4.017 1.316 -8.484 1.00 71.44 73 SER A CA 1
ATOM 538 C C . SER A 1 73 ? -3.850 2.217 -7.259 1.00 71.44 73 SER A C 1
ATOM 540 O O . SER A 1 73 ? -3.560 1.752 -6.159 1.00 71.44 73 SER A O 1
ATOM 542 N N . GLY A 1 74 ? -4.003 3.535 -7.448 1.00 66.81 74 GLY A N 1
ATOM 543 C CA . GLY A 1 74 ? -4.073 4.508 -6.351 1.00 66.81 74 GLY A CA 1
ATOM 544 C C . GLY A 1 74 ? -3.236 5.780 -6.513 1.00 66.81 74 GLY A C 1
ATOM 545 O O . GLY A 1 74 ? -2.193 5.812 -7.171 1.00 66.81 74 GLY A O 1
ATOM 546 N N . LEU A 1 75 ? -3.710 6.855 -5.877 1.00 66.81 75 LEU A N 1
ATOM 547 C CA . LEU A 1 75 ? -3.089 8.184 -5.903 1.00 66.81 75 LEU A CA 1
ATOM 548 C C . LEU A 1 75 ? -1.706 8.193 -5.240 1.00 66.81 75 LEU A C 1
ATOM 550 O O . LEU A 1 75 ? -0.815 8.891 -5.719 1.00 66.81 75 LEU A O 1
ATOM 554 N N . ALA A 1 76 ? -1.493 7.399 -4.186 1.00 62.62 76 ALA A N 1
ATOM 555 C CA . ALA A 1 76 ? -0.209 7.366 -3.483 1.00 62.62 76 ALA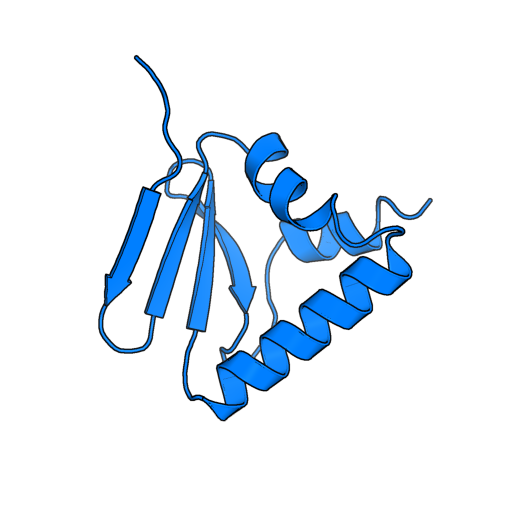 A CA 1
ATOM 556 C C . ALA A 1 76 ? 0.925 6.807 -4.361 1.00 62.62 76 ALA A C 1
ATOM 558 O O . ALA A 1 76 ? 2.039 7.323 -4.328 1.00 62.62 76 ALA A O 1
ATOM 559 N N . LEU A 1 77 ? 0.638 5.823 -5.218 1.00 66.44 77 LEU A N 1
ATOM 560 C CA . LEU A 1 77 ? 1.619 5.256 -6.152 1.00 66.44 77 LEU A CA 1
ATOM 561 C C . LEU A 1 77 ? 1.979 6.242 -7.271 1.00 66.44 77 LEU A C 1
ATOM 563 O O . LEU A 1 77 ? 3.147 6.385 -7.629 1.00 66.44 77 LEU A O 1
ATOM 567 N N . ARG A 1 78 ? 0.995 7.008 -7.762 1.00 68.69 78 ARG A N 1
ATOM 568 C CA . ARG A 1 78 ? 1.258 8.120 -8.689 1.00 68.69 78 ARG A CA 1
ATOM 569 C C . ARG A 1 78 ? 2.124 9.195 -8.038 1.00 68.69 78 ARG A C 1
ATOM 571 O O . ARG A 1 78 ? 3.040 9.697 -8.683 1.00 68.69 78 ARG A O 1
A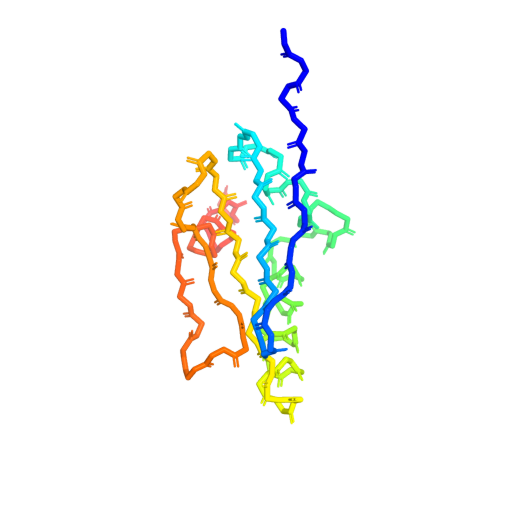TOM 578 N N . LEU A 1 79 ? 1.903 9.507 -6.763 1.00 66.56 79 LEU A N 1
ATOM 579 C CA . LEU A 1 79 ? 2.743 10.456 -6.029 1.00 66.56 79 LEU A CA 1
ATOM 580 C C . LEU A 1 79 ? 4.172 9.937 -5.819 1.00 66.56 79 LEU A C 1
ATOM 582 O O . LEU A 1 79 ? 5.104 10.726 -5.936 1.00 66.56 79 LEU A O 1
ATOM 586 N N . LEU A 1 80 ? 4.379 8.633 -5.604 1.00 64.31 80 LEU A N 1
ATOM 587 C CA . LEU A 1 80 ? 5.729 8.048 -5.575 1.00 64.31 80 LEU A CA 1
ATOM 588 C C . LEU A 1 80 ? 6.463 8.226 -6.910 1.00 64.31 80 LEU A C 1
ATOM 590 O O . LEU A 1 80 ? 7.656 8.520 -6.903 1.00 64.31 80 LEU A O 1
ATOM 594 N N . SER A 1 81 ? 5.748 8.128 -8.038 1.00 60.53 81 SER A N 1
ATOM 595 C CA . SER A 1 81 ? 6.323 8.395 -9.365 1.00 60.53 81 SER A CA 1
ATOM 596 C C . SER A 1 81 ? 6.588 9.884 -9.648 1.00 60.53 81 SER A C 1
ATOM 598 O O . SER A 1 81 ? 7.403 10.201 -10.510 1.00 60.53 81 SER A O 1
ATOM 600 N N . GLN A 1 82 ? 5.912 10.804 -8.945 1.00 57.31 82 GLN A N 1
ATOM 601 C CA . GLN A 1 82 ? 6.007 12.255 -9.173 1.00 57.31 82 GLN A CA 1
ATOM 602 C C . GLN A 1 82 ? 6.884 13.002 -8.165 1.00 57.31 82 GLN A C 1
ATOM 604 O O . GLN A 1 82 ? 7.461 14.022 -8.529 1.00 57.31 82 GLN A O 1
ATOM 609 N N . ALA A 1 83 ? 7.077 12.481 -6.950 1.00 50.69 83 ALA A N 1
ATOM 610 C CA . ALA A 1 83 ? 8.046 12.984 -5.963 1.00 50.69 83 ALA A CA 1
ATOM 611 C C . ALA A 1 83 ? 9.522 12.741 -6.376 1.00 50.69 83 ALA A C 1
ATOM 613 O O . ALA A 1 83 ? 10.425 12.733 -5.544 1.00 50.69 83 ALA A O 1
ATOM 614 N N . LEU A 1 84 ? 9.729 12.495 -7.671 1.00 47.88 84 LEU A N 1
ATOM 615 C CA . LEU A 1 84 ? 10.953 12.173 -8.398 1.00 47.88 84 LEU A CA 1
ATOM 616 C C . LEU A 1 84 ? 11.416 13.324 -9.309 1.00 47.88 84 LEU A C 1
ATOM 618 O O . LEU A 1 84 ? 12.329 13.123 -10.109 1.00 47.88 84 LEU A O 1
ATOM 622 N N . ARG A 1 85 ? 10.773 14.497 -9.230 1.00 39.03 85 ARG A N 1
ATOM 623 C CA . ARG A 1 85 ? 11.251 15.730 -9.865 1.00 39.03 85 ARG A CA 1
ATOM 624 C C . ARG A 1 85 ? 11.898 16.649 -8.847 1.00 39.03 85 ARG A C 1
ATOM 626 O O . ARG A 1 85 ? 11.307 16.801 -7.756 1.00 39.03 85 ARG A O 1
#

Radius of gyration: 12.64 Å; chains: 1; bounding box: 27×31×32 Å

Sequence (85 aa):
MTETVTVSGEGKQIVIDFPSLGEALSLWKPWGDGKRRTEIAAALHETLAAAGLCLELRVQGKPVAMLGGEEMSGLALRLLSQALR